Protein AF-A0A8T8T8K7-F1 (afdb_monomer_lite)

Foldseek 3Di:
DVPVVVVVVVCVVVQFFALLPQAQPDCRRVDPPRHRFNDDDDAADDPPTGRPDVVCCCDRHVPGDNDDCPPDDDPPDDPVNVVVVVQQCCQQADADPVHRVDGLHPNDNDP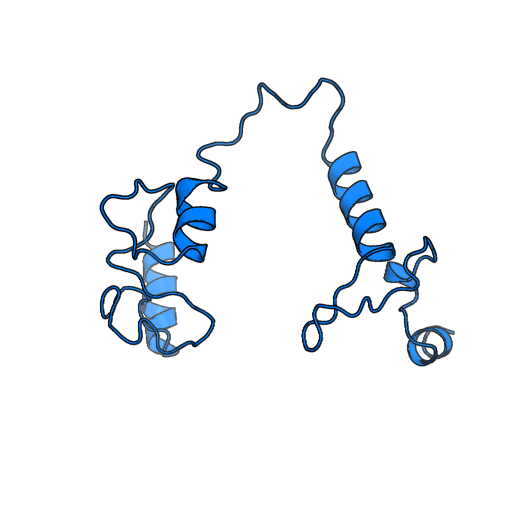CVPQNSDPVSVVVVD

Sequence (126 aa):
MPGRAATHEAGHWLGLYHVFGGGCSGNGDFVSDTPPQIIETTGCRTLEHDCDIPELIYEEKLLCRQGFILSLPPPGLNRILFSFATIMVHDVLQTNHEKPWINNTTSYFDLSTRHGNAISGLTSRR

Secondary structure (DSSP, 8-state):
-HHHHHHHHHHHHTTPPPTTTTGGGS-TTS-TTS---SS---SSPPGGG--S-HHHIIIIIIS---S--TT-SPTT--HHHHHHHHHHHHHH--B-SS-TT-BSS-SS-S-HHHH-SSHHHHHTT-

InterPro domains:
  IPR008754 Peptidase M43, pregnancy-associated plasma-A [PF05572] (6-38)
  IPR010255 Haem peroxidase superfamily [SSF48113] (60-113)
  IPR024079 Metallopeptidase, catalytic domain superfamily [G3DSA:3.40.390.10] (1-116)

Radius of gyration: 20.62 Å; chains: 1; bounding box: 46×35×51 Å

Organism: NCBI:txid13290

pLDDT: mean 79.77, std 9.45, range [49.22, 92.12]

Structure (mmCIF, N/CA/C/O backbone):
data_AF-A0A8T8T8K7-F1
#
_entry.id   AF-A0A8T8T8K7-F1
#
loop_
_atom_site.group_PDB
_atom_site.id
_atom_site.type_symbol
_atom_site.label_atom_id
_atom_site.label_alt_id
_atom_site.label_comp_id
_atom_site.label_asym_id
_atom_site.label_entity_id
_atom_site.label_seq_id
_atom_site.pdbx_PDB_ins_code
_atom_site.Cartn_x
_atom_site.Cartn_y
_atom_site.Cartn_z
_atom_site.occupancy
_atom_site.B_iso_or_equiv
_atom_site.auth_seq_id
_atom_site.auth_comp_id
_atom_site.auth_asym_id
_atom_site.auth_atom_id
_atom_site.pdbx_PDB_model_num
ATOM 1 N N . MET A 1 1 ? -12.088 18.395 14.637 1.00 49.22 1 MET A N 1
ATOM 2 C CA . MET A 1 1 ? -11.392 18.371 13.332 1.00 49.22 1 MET A CA 1
ATOM 3 C C . MET A 1 1 ? -12.432 18.241 12.217 1.00 49.22 1 MET A C 1
ATOM 5 O O . MET A 1 1 ? -13.017 17.174 12.117 1.00 49.22 1 MET A O 1
ATOM 9 N N . PRO A 1 2 ? -12.710 19.294 11.428 1.00 65.69 2 PRO A N 1
ATOM 10 C CA . PRO A 1 2 ? -13.803 19.297 10.441 1.00 65.69 2 PRO A CA 1
ATOM 11 C C . PRO A 1 2 ? -13.474 18.603 9.102 1.00 65.69 2 PRO A C 1
ATOM 13 O O . PRO A 1 2 ? -14.375 18.101 8.442 1.00 65.69 2 PRO A O 1
ATOM 16 N N . GLY A 1 3 ? -12.195 18.523 8.708 1.00 71.94 3 GLY A N 1
ATOM 17 C CA . GLY A 1 3 ? -11.805 18.011 7.383 1.00 71.94 3 GLY A CA 1
ATOM 18 C C . GLY A 1 3 ? -12.024 16.507 7.176 1.00 71.94 3 GLY A C 1
ATOM 19 O O . GLY A 1 3 ? -12.507 16.108 6.125 1.00 71.94 3 GLY A O 1
ATOM 20 N N . ARG A 1 4 ? -11.727 15.677 8.189 1.00 77.00 4 ARG A N 1
ATOM 21 C CA . ARG A 1 4 ? -11.935 14.217 8.113 1.00 77.00 4 ARG A CA 1
ATOM 22 C C . ARG A 1 4 ? -13.413 13.845 7.980 1.00 77.00 4 ARG A C 1
ATOM 24 O O . ARG A 1 4 ? -13.738 12.968 7.193 1.00 77.00 4 ARG A O 1
ATOM 31 N N . ALA A 1 5 ? -14.284 14.533 8.718 1.00 82.12 5 ALA A N 1
ATOM 32 C CA . ALA A 1 5 ? -15.729 14.348 8.618 1.00 82.12 5 ALA A CA 1
ATOM 33 C C . ALA A 1 5 ? -16.244 14.774 7.237 1.00 82.12 5 ALA A C 1
ATOM 35 O O . ALA A 1 5 ? -16.969 14.026 6.601 1.00 82.12 5 ALA A O 1
ATOM 36 N N . ALA A 1 6 ? -15.796 15.917 6.707 1.00 83.62 6 ALA A N 1
ATOM 37 C CA . ALA A 1 6 ? -16.214 16.357 5.376 1.00 83.62 6 ALA A CA 1
ATOM 38 C C . ALA A 1 6 ? -15.859 15.340 4.275 1.00 83.62 6 ALA A C 1
ATOM 40 O O . ALA A 1 6 ? -16.695 15.043 3.426 1.00 83.62 6 ALA A O 1
ATOM 41 N N . THR A 1 7 ? -14.651 14.765 4.303 1.00 87.69 7 THR A N 1
ATOM 42 C CA . THR A 1 7 ? -14.263 13.709 3.352 1.00 87.69 7 THR A CA 1
ATOM 43 C C . THR A 1 7 ? -15.001 12.392 3.590 1.00 87.69 7 THR A C 1
ATOM 45 O O . THR A 1 7 ? -15.280 11.682 2.632 1.00 87.69 7 THR A O 1
ATOM 48 N N . HIS A 1 8 ? -15.323 12.072 4.847 1.00 84.81 8 HIS A N 1
ATOM 49 C CA . HIS A 1 8 ? -16.085 10.881 5.224 1.00 84.81 8 HIS A CA 1
ATOM 50 C C . HIS A 1 8 ? -17.509 10.938 4.663 1.00 84.81 8 HIS A C 1
ATOM 52 O O . HIS A 1 8 ? -17.913 10.056 3.911 1.00 84.81 8 HIS A O 1
ATOM 58 N N . GLU A 1 9 ? -18.227 12.031 4.932 1.00 90.00 9 GLU A N 1
ATOM 59 C CA . GLU A 1 9 ? -19.585 12.221 4.424 1.00 90.00 9 GLU A CA 1
ATOM 60 C C . GLU A 1 9 ? -19.600 12.323 2.894 1.00 90.00 9 GLU A C 1
ATOM 62 O O . GLU A 1 9 ? -20.459 11.735 2.244 1.00 90.00 9 GLU A O 1
ATOM 67 N N . ALA A 1 10 ? -18.628 13.016 2.283 1.00 90.38 10 ALA A N 1
ATOM 68 C CA . ALA A 1 10 ? -18.492 13.060 0.824 1.00 90.38 10 ALA A CA 1
ATOM 69 C C . ALA A 1 10 ? -18.279 11.665 0.208 1.00 90.38 10 ALA A C 1
ATOM 71 O O . ALA A 1 10 ? -18.795 11.397 -0.874 1.00 90.38 10 ALA A O 1
ATOM 72 N N . GLY A 1 11 ? -17.572 10.767 0.901 1.00 87.06 11 GLY A N 1
ATOM 73 C CA . GLY A 1 11 ? -17.455 9.362 0.511 1.00 87.06 11 GLY A CA 1
ATOM 74 C C . GLY A 1 11 ? -18.816 8.670 0.458 1.00 87.06 11 GLY A C 1
ATOM 75 O O . GLY A 1 11 ? -19.135 8.031 -0.543 1.00 87.06 11 GLY A O 1
ATOM 76 N N . HIS A 1 12 ? -19.662 8.879 1.467 1.00 86.75 12 HIS A N 1
ATOM 77 C CA . HIS A 1 12 ? -21.032 8.358 1.468 1.00 86.75 12 HIS A CA 1
ATOM 78 C C . HIS A 1 12 ? -21.890 8.912 0.336 1.00 86.75 12 HIS A C 1
ATOM 80 O O . HIS A 1 12 ? -22.632 8.158 -0.290 1.00 86.75 12 HIS A O 1
ATOM 86 N N . TRP A 1 13 ? -21.749 10.198 0.006 1.00 88.25 13 TRP A N 1
ATOM 87 C CA . TRP A 1 13 ? -22.426 10.785 -1.155 1.00 88.25 13 TRP A CA 1
ATOM 88 C C . TRP A 1 13 ? -22.007 10.141 -2.483 1.00 88.25 13 TRP A C 1
ATOM 90 O O . TRP A 1 13 ? -22.805 10.101 -3.417 1.00 88.25 13 TRP A O 1
ATOM 100 N N . LEU A 1 14 ? -20.784 9.613 -2.566 1.00 89.50 14 LEU A N 1
ATOM 101 C CA . LEU A 1 14 ? -20.272 8.866 -3.718 1.00 89.50 14 LEU A CA 1
ATOM 102 C C . LEU A 1 14 ? -20.541 7.352 -3.629 1.00 89.50 14 LEU A C 1
ATOM 104 O O . LEU A 1 14 ? -20.088 6.605 -4.492 1.00 89.50 14 LEU A O 1
ATOM 108 N N . GLY A 1 15 ? -21.289 6.901 -2.617 1.00 85.25 15 GLY A N 1
ATOM 109 C CA . GLY A 1 15 ? -21.676 5.502 -2.443 1.00 85.25 15 GLY A CA 1
ATOM 110 C C . GLY A 1 15 ? -20.623 4.618 -1.773 1.00 85.25 15 GLY A C 1
ATOM 111 O O . GLY A 1 15 ? -20.734 3.399 -1.865 1.00 85.25 15 GLY A O 1
ATOM 112 N N . LEU A 1 16 ? -19.614 5.187 -1.102 1.00 85.81 16 LEU A N 1
ATOM 113 C CA . LEU A 1 16 ? -18.700 4.395 -0.275 1.00 85.81 16 LEU A CA 1
ATOM 114 C C . LEU A 1 16 ? -19.391 4.027 1.039 1.00 85.81 16 LEU A C 1
ATOM 116 O O . LEU A 1 16 ? -19.858 4.902 1.770 1.00 85.81 16 LEU A O 1
ATOM 120 N N . TYR A 1 17 ? -19.428 2.736 1.352 1.00 86.69 17 TYR A N 1
ATOM 121 C CA . TYR A 1 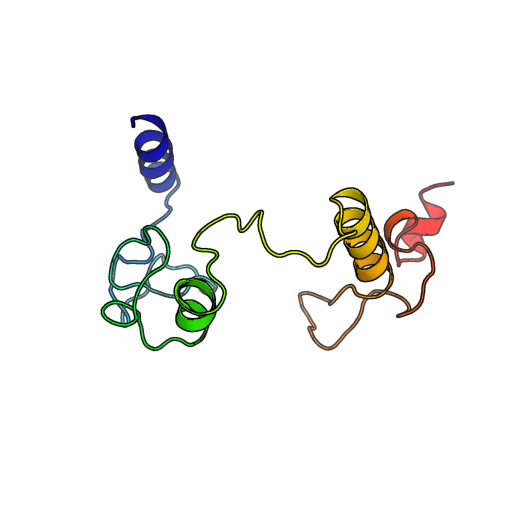17 ? -19.955 2.214 2.609 1.00 86.69 17 TYR A CA 1
ATOM 122 C C . TYR A 1 17 ? -18.839 2.018 3.639 1.00 86.69 17 TYR A C 1
ATOM 124 O O . TYR A 1 17 ? -17.653 2.007 3.316 1.00 86.69 17 TYR A O 1
ATOM 132 N N . HIS A 1 18 ? -19.214 1.899 4.912 1.00 86.12 18 HIS A N 1
ATOM 133 C CA . HIS A 1 18 ? -18.254 1.544 5.955 1.00 86.12 18 HIS A CA 1
ATOM 134 C C . HIS A 1 18 ? -17.918 0.061 5.890 1.00 86.12 18 HIS A C 1
ATOM 136 O O . HIS A 1 18 ? -18.812 -0.779 5.909 1.00 86.12 18 HIS A O 1
ATOM 142 N N . VAL A 1 19 ? -16.628 -0.255 5.969 1.00 84.94 19 VAL A N 1
ATOM 143 C CA . VAL A 1 19 ? -16.122 -1.632 6.099 1.00 84.94 19 VAL A CA 1
ATOM 144 C C . VAL A 1 19 ? -16.606 -2.350 7.360 1.00 84.94 19 VAL A C 1
ATOM 146 O O . VAL A 1 19 ? -16.637 -3.577 7.394 1.00 84.94 19 VAL A O 1
ATOM 149 N N . PHE A 1 20 ? -17.031 -1.602 8.384 1.00 83.62 20 PHE A N 1
ATOM 150 C CA . PHE A 1 20 ? -17.618 -2.148 9.609 1.00 83.62 20 PHE A CA 1
ATOM 151 C C . PHE A 1 20 ? -19.152 -2.274 9.581 1.00 83.62 20 PHE A C 1
ATOM 153 O O . PHE A 1 20 ? -19.758 -2.705 10.562 1.00 83.62 20 PHE A O 1
ATOM 160 N N . GLY A 1 21 ? -19.799 -1.950 8.455 1.00 72.12 21 GLY A N 1
ATOM 161 C CA . GLY A 1 21 ? -21.256 -1.945 8.260 1.00 72.12 21 GLY A CA 1
ATOM 162 C C . GLY A 1 21 ? -21.938 -3.322 8.212 1.00 72.12 21 GLY A C 1
ATOM 163 O O . GLY A 1 21 ? -22.941 -3.486 7.524 1.00 72.12 21 GLY A O 1
ATOM 164 N N . GLY A 1 22 ? -21.411 -4.319 8.923 1.00 73.69 22 GLY A N 1
ATOM 165 C CA . GLY A 1 22 ? -21.920 -5.694 8.920 1.00 73.69 22 GLY A CA 1
ATOM 166 C C . GLY A 1 22 ? -21.150 -6.682 9.804 1.00 73.69 22 GLY A C 1
ATOM 167 O O . GLY A 1 22 ? -21.487 -7.866 9.815 1.00 73.69 22 GLY A O 1
ATOM 168 N N . GLY A 1 23 ? -20.132 -6.225 10.545 1.00 79.75 23 GLY A N 1
ATOM 169 C CA . GLY A 1 23 ? -19.243 -7.094 11.318 1.00 79.75 23 GLY A CA 1
ATOM 170 C C . GLY A 1 23 ? -18.485 -8.105 10.447 1.00 79.75 23 GLY A C 1
ATOM 171 O O . GLY A 1 23 ? -18.484 -8.024 9.222 1.00 79.75 23 GLY A O 1
ATOM 172 N N . CYS A 1 24 ? -17.887 -9.117 11.077 1.00 79.75 24 CYS A N 1
ATOM 173 C CA . CYS A 1 24 ? -17.050 -10.113 10.387 1.00 79.75 24 CYS A CA 1
ATOM 174 C C . CYS A 1 24 ? -17.785 -11.080 9.461 1.00 79.75 24 CYS A C 1
ATOM 176 O O . CYS A 1 24 ? -17.144 -11.813 8.713 1.00 79.75 24 CYS A O 1
ATOM 178 N N . SER A 1 25 ? -19.112 -11.147 9.553 1.00 77.44 25 SER A N 1
ATOM 179 C CA . SER A 1 25 ? -19.934 -12.064 8.754 1.00 77.44 25 SER A CA 1
ATOM 180 C C . SER A 1 25 ? -20.808 -11.345 7.726 1.00 77.44 25 SER A C 1
ATOM 182 O O . SER A 1 25 ? -21.565 -12.004 7.017 1.00 77.44 25 SER A O 1
ATOM 184 N N . GLY A 1 26 ? -20.737 -10.014 7.655 1.00 73.44 26 GLY A N 1
ATOM 185 C CA . GLY A 1 26 ? -21.455 -9.208 6.673 1.00 73.44 26 GLY A CA 1
ATOM 186 C C . GLY A 1 26 ? -20.614 -8.895 5.435 1.00 73.44 26 GLY A C 1
ATOM 187 O O . GLY A 1 26 ? -19.409 -9.125 5.403 1.00 73.44 26 GLY A O 1
ATOM 188 N N . ASN A 1 27 ? -21.251 -8.303 4.424 1.00 74.50 27 ASN A N 1
ATOM 189 C CA . ASN A 1 27 ? -20.603 -7.877 3.178 1.00 74.50 27 ASN A CA 1
ATOM 190 C C . ASN A 1 27 ? -19.694 -6.634 3.319 1.00 74.50 27 ASN A C 1
ATOM 192 O O . ASN A 1 27 ? -19.229 -6.133 2.299 1.00 74.50 27 ASN A O 1
ATOM 196 N N . GLY A 1 28 ? -19.454 -6.130 4.537 1.00 81.38 28 GLY A N 1
ATOM 197 C CA . GLY A 1 28 ? -18.631 -4.940 4.780 1.00 81.38 28 GLY A CA 1
ATOM 198 C C . GLY A 1 28 ? -19.116 -3.731 3.975 1.00 81.38 28 GLY A C 1
ATOM 199 O O . GLY A 1 28 ? -20.248 -3.281 4.146 1.00 81.38 28 GLY A O 1
ATOM 200 N N . ASP A 1 29 ? -18.264 -3.240 3.075 1.00 85.31 29 ASP A N 1
ATOM 201 C CA . ASP A 1 29 ? -18.532 -2.127 2.158 1.00 85.31 29 ASP A CA 1
ATOM 202 C C . ASP A 1 29 ? -18.946 -2.561 0.735 1.00 85.31 29 ASP A C 1
ATOM 204 O O . ASP A 1 29 ? -19.043 -1.724 -0.163 1.00 85.31 29 ASP A O 1
ATOM 208 N N . PHE A 1 30 ? -19.230 -3.853 0.532 1.00 84.38 30 PHE A N 1
ATOM 209 C CA . PHE A 1 30 ? -19.564 -4.481 -0.753 1.00 84.38 30 PHE A CA 1
ATOM 210 C C . PHE A 1 30 ? -18.427 -4.490 -1.792 1.00 84.38 30 PHE A C 1
ATOM 212 O O . PHE A 1 30 ? -18.686 -4.731 -2.974 1.00 84.38 30 PHE A O 1
ATOM 219 N N . VAL A 1 31 ? -17.172 -4.301 -1.371 1.00 84.81 31 VAL A N 1
ATOM 220 C CA . VAL A 1 31 ? -15.982 -4.429 -2.224 1.00 84.81 31 VAL A CA 1
ATOM 221 C C . VAL A 1 31 ? -15.258 -5.738 -1.903 1.00 84.81 31 VAL A C 1
ATOM 223 O O . VAL A 1 31 ? -14.901 -5.997 -0.760 1.00 84.81 31 VAL A O 1
ATOM 226 N N . SER A 1 32 ? -15.014 -6.580 -2.914 1.00 81.94 32 SER A N 1
ATOM 227 C CA . SER A 1 32 ? -14.422 -7.918 -2.715 1.00 81.94 32 SER A CA 1
ATOM 228 C C . SER A 1 32 ? -13.025 -7.898 -2.103 1.00 81.94 32 SER A C 1
ATOM 230 O O . SER A 1 32 ? -12.675 -8.8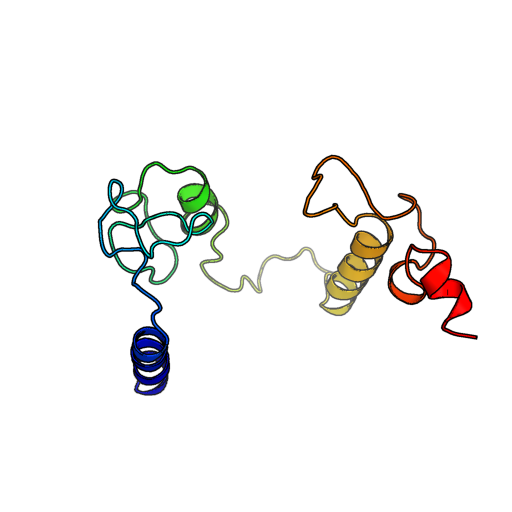05 -1.354 1.00 81.94 32 SER A O 1
ATOM 232 N N . ASP A 1 33 ? -12.243 -6.875 -2.439 1.00 81.31 33 ASP A N 1
ATOM 233 C CA . ASP A 1 33 ? -10.838 -6.748 -2.043 1.00 81.31 33 ASP A CA 1
ATOM 234 C C . ASP A 1 33 ? -10.693 -6.004 -0.710 1.00 81.31 33 ASP A C 1
ATOM 236 O O . ASP A 1 33 ? -9.582 -5.699 -0.287 1.00 81.31 33 ASP A O 1
ATOM 240 N N . THR A 1 34 ? -11.814 -5.664 -0.065 1.00 82.56 34 THR A N 1
ATOM 241 C CA . THR A 1 34 ? -11.811 -4.952 1.207 1.00 82.56 34 THR A CA 1
ATOM 242 C C . THR A 1 34 ? -12.299 -5.885 2.318 1.00 82.56 34 THR A C 1
ATOM 244 O O . THR A 1 34 ? -13.473 -6.261 2.345 1.00 82.56 34 THR A O 1
ATOM 247 N N . PRO A 1 35 ? -11.417 -6.296 3.245 1.00 82.25 35 PRO A N 1
ATOM 248 C CA . PRO A 1 35 ? -11.801 -7.185 4.333 1.00 82.25 35 PRO A CA 1
ATOM 249 C C . PRO A 1 35 ? -12.816 -6.518 5.289 1.00 82.25 35 PRO A C 1
ATOM 251 O O . PRO A 1 35 ? -12.638 -5.350 5.651 1.00 82.25 35 PRO A O 1
ATOM 254 N N . PRO A 1 36 ? -13.865 -7.235 5.746 1.00 83.38 36 PRO A N 1
ATOM 255 C CA . PRO A 1 36 ? -14.862 -6.681 6.660 1.00 83.38 36 PRO A CA 1
ATOM 256 C C . PRO A 1 36 ? -14.278 -6.442 8.057 1.00 83.38 36 PRO A C 1
ATOM 258 O O . PRO A 1 36 ? -13.424 -7.195 8.526 1.00 83.38 36 PRO A O 1
ATOM 261 N N . GLN A 1 37 ? -14.775 -5.418 8.752 1.00 81.94 37 GLN A N 1
ATOM 262 C CA . GLN A 1 37 ? -14.320 -5.037 10.094 1.00 81.94 37 GLN A CA 1
ATOM 263 C C . GLN A 1 37 ? -15.462 -5.055 11.122 1.00 81.94 37 GLN A C 1
ATOM 265 O O . GLN A 1 37 ? -16.639 -5.031 10.770 1.00 81.94 37 GLN A O 1
ATOM 270 N N . ILE A 1 38 ? -15.134 -5.100 12.418 1.00 82.06 38 ILE A N 1
ATOM 271 C CA . ILE A 1 38 ? -16.141 -5.024 13.499 1.00 82.06 38 ILE A CA 1
ATOM 272 C C . ILE A 1 38 ? -16.425 -3.573 13.884 1.00 82.06 38 ILE A C 1
ATOM 274 O O . ILE A 1 38 ? -17.573 -3.193 14.095 1.00 82.06 38 ILE A O 1
ATOM 278 N N . ILE A 1 39 ? -15.369 -2.771 13.992 1.00 80.00 39 ILE A N 1
ATOM 279 C CA . ILE A 1 39 ? -15.425 -1.367 14.406 1.00 80.00 39 ILE A CA 1
ATOM 280 C C . ILE A 1 39 ? -14.547 -0.526 13.464 1.00 80.00 39 ILE A C 1
ATOM 282 O O . ILE A 1 39 ? -13.877 -1.055 12.580 1.00 80.00 39 ILE A O 1
ATOM 286 N N . GLU A 1 40 ? -14.501 0.786 13.662 1.00 79.94 40 GLU A N 1
ATOM 287 C CA . GLU A 1 40 ? -13.686 1.738 12.887 1.00 79.94 40 GLU A CA 1
ATOM 288 C C . GLU A 1 40 ? -12.181 1.725 13.239 1.00 79.94 40 GLU A C 1
ATOM 290 O O . GLU A 1 40 ? -11.818 1.709 14.423 1.00 79.94 40 GLU A O 1
ATOM 295 N N . THR A 1 41 ? -11.277 1.707 12.244 1.00 76.56 41 THR A N 1
ATOM 296 C CA . THR A 1 41 ? -9.815 1.696 12.488 1.00 76.56 41 THR A CA 1
ATOM 297 C C . THR A 1 41 ? -9.306 3.039 12.981 1.00 76.56 41 THR A C 1
ATOM 299 O O . THR A 1 41 ? -9.342 4.047 12.273 1.00 76.56 41 THR A O 1
ATOM 302 N N . THR A 1 42 ? -8.742 3.038 14.191 1.00 76.94 42 THR A N 1
ATOM 303 C CA . THR A 1 42 ? -8.036 4.191 14.754 1.00 76.94 42 THR A CA 1
ATOM 304 C C . THR A 1 42 ? -6.698 3.752 15.344 1.00 76.94 42 THR A C 1
ATOM 306 O O . THR A 1 42 ? -6.654 3.062 16.357 1.00 76.94 42 THR A O 1
ATOM 309 N N . GLY A 1 43 ? -5.593 4.198 14.741 1.00 76.94 43 GLY A N 1
ATOM 310 C CA . GLY A 1 43 ? -4.248 3.844 15.204 1.00 76.94 43 GLY A CA 1
ATOM 311 C C . GLY A 1 43 ? -3.887 2.376 14.944 1.00 76.94 43 GLY A C 1
ATOM 312 O O . GLY A 1 43 ? -4.371 1.782 13.988 1.00 76.94 43 GLY A O 1
ATOM 313 N N . CYS A 1 44 ? -2.998 1.824 15.774 1.00 81.12 44 CYS A N 1
ATOM 314 C CA . CYS A 1 44 ? -2.646 0.401 15.774 1.00 81.12 44 CYS A CA 1
ATOM 315 C C . CYS A 1 44 ? -3.544 -0.327 16.776 1.00 81.12 44 CYS A C 1
ATOM 317 O O . CYS A 1 44 ? -3.621 0.101 17.932 1.00 81.12 44 CYS A O 1
ATOM 319 N N . ARG A 1 45 ? -4.222 -1.392 16.343 1.00 71.06 45 ARG A N 1
ATOM 320 C CA . ARG A 1 45 ? -5.216 -2.097 17.157 1.00 71.06 45 ARG A CA 1
ATOM 321 C C . ARG A 1 45 ? -4.650 -3.334 17.855 1.00 71.06 45 ARG A C 1
ATOM 323 O O . ARG A 1 45 ? -3.640 -3.911 17.455 1.00 71.06 45 ARG A O 1
ATOM 330 N N . THR A 1 46 ? -5.326 -3.741 18.927 1.00 67.00 46 THR A N 1
ATOM 331 C CA . THR A 1 46 ? -5.134 -5.030 19.604 1.00 67.00 46 THR A CA 1
ATOM 332 C C . THR A 1 46 ? -6.235 -6.011 19.193 1.00 67.00 46 THR A C 1
ATOM 334 O O . THR A 1 46 ? -7.350 -5.583 18.922 1.00 67.00 46 THR A O 1
ATOM 337 N N . LEU A 1 47 ? -5.934 -7.320 19.222 1.00 61.91 47 LEU A N 1
ATOM 338 C CA . LEU A 1 47 ? -6.755 -8.443 18.706 1.00 61.91 47 LEU A CA 1
ATOM 339 C C . LEU A 1 47 ? -8.218 -8.527 19.181 1.00 61.91 47 LEU A C 1
ATOM 341 O O . LEU A 1 47 ? -8.961 -9.385 18.723 1.00 61.91 47 LEU A O 1
ATOM 345 N N . GLU A 1 48 ? -8.627 -7.715 20.144 1.00 63.88 48 GLU A N 1
ATOM 346 C CA . GLU A 1 48 ? -9.909 -7.857 20.833 1.00 63.88 48 GLU A CA 1
ATOM 347 C C . GLU A 1 48 ? -11.117 -7.496 19.945 1.00 63.88 48 GLU A C 1
ATOM 349 O O . GLU A 1 48 ? -12.251 -7.838 20.279 1.00 63.88 48 GLU A O 1
ATOM 354 N N . HIS A 1 49 ? -10.886 -6.843 18.797 1.00 62.94 49 HIS A N 1
ATOM 355 C CA . HIS A 1 49 ? -11.937 -6.346 17.900 1.00 62.94 49 HIS A CA 1
ATOM 356 C C . HIS A 1 49 ? -11.691 -6.616 16.407 1.00 62.94 49 HIS A C 1
ATOM 358 O O . HIS A 1 49 ? -12.354 -6.004 15.565 1.00 62.94 49 HIS A O 1
ATOM 364 N N . ASP A 1 50 ? -10.776 -7.528 16.079 1.00 69.56 50 ASP A N 1
ATOM 365 C CA . ASP A 1 50 ? -10.499 -7.887 14.690 1.00 69.56 50 ASP A CA 1
ATOM 366 C C . ASP A 1 50 ? -11.318 -9.106 14.279 1.00 69.56 50 ASP A C 1
ATOM 368 O O . ASP A 1 50 ? -11.573 -10.025 15.059 1.00 69.56 50 ASP A O 1
ATOM 372 N N . CYS A 1 51 ? -11.725 -9.116 13.017 1.00 75.31 51 CYS A N 1
ATOM 373 C CA . CYS A 1 51 ? -12.156 -10.349 12.389 1.00 75.31 51 CYS A CA 1
ATOM 374 C C . CYS A 1 51 ? -10.938 -11.265 12.269 1.00 75.31 51 CYS A C 1
ATOM 376 O O . CYS A 1 51 ? -9.860 -10.779 11.931 1.00 75.31 51 CYS A O 1
ATOM 378 N N . ASP A 1 52 ? -11.094 -12.571 12.518 1.00 75.94 52 ASP A N 1
ATOM 379 C CA . ASP A 1 52 ? -10.032 -13.586 12.367 1.00 75.94 52 ASP A CA 1
ATOM 380 C C . ASP A 1 52 ? -9.670 -13.822 10.880 1.00 75.94 52 ASP A C 1
ATOM 382 O O . ASP A 1 52 ? -9.608 -14.945 10.379 1.00 75.94 52 ASP A O 1
ATOM 386 N N . ILE A 1 53 ? -9.457 -12.736 10.140 1.00 78.44 53 ILE A N 1
ATOM 387 C CA . ILE A 1 53 ? -8.982 -12.700 8.769 1.00 78.44 53 ILE A CA 1
ATOM 388 C C . ILE A 1 53 ? -7.503 -12.304 8.787 1.00 78.44 53 ILE A C 1
ATOM 390 O O . ILE A 1 53 ? -7.136 -11.274 9.360 1.00 78.44 53 ILE A O 1
ATOM 394 N N . PRO A 1 54 ? -6.624 -13.122 8.181 1.00 81.62 54 PRO A N 1
ATOM 395 C CA . PRO A 1 54 ? -5.180 -12.974 8.329 1.00 81.62 54 PRO A CA 1
ATOM 396 C C . PRO A 1 54 ? -4.678 -11.609 7.853 1.00 81.62 54 PRO A C 1
ATOM 398 O O . PRO A 1 54 ? -3.777 -11.051 8.469 1.00 81.62 54 PRO A O 1
ATOM 401 N N . GLU A 1 55 ? -5.287 -11.049 6.807 1.00 80.38 55 GLU A N 1
ATOM 402 C CA . GLU A 1 55 ? -4.923 -9.747 6.244 1.00 80.38 55 GLU A CA 1
ATOM 403 C C . GLU A 1 55 ? -5.011 -8.606 7.269 1.00 80.38 55 GLU A C 1
ATOM 405 O O . GLU A 1 55 ? -4.037 -7.876 7.451 1.00 80.38 55 GLU A O 1
ATOM 410 N N . LEU A 1 56 ? -6.110 -8.508 8.027 1.00 78.75 56 LEU A N 1
ATOM 411 C CA . LEU A 1 56 ? -6.253 -7.477 9.062 1.00 78.75 56 LEU A CA 1
ATOM 412 C C . LEU A 1 56 ? -5.254 -7.663 10.207 1.00 78.75 56 LEU A C 1
ATOM 414 O O . LEU A 1 56 ? -4.717 -6.685 10.719 1.00 78.75 56 LEU A O 1
ATOM 418 N N . ILE A 1 57 ? -4.939 -8.907 10.574 1.00 80.75 57 ILE A N 1
ATOM 419 C CA . ILE A 1 57 ? -3.952 -9.189 11.625 1.00 80.75 57 ILE A CA 1
ATOM 420 C C . ILE A 1 57 ? -2.559 -8.699 11.200 1.00 80.75 57 IL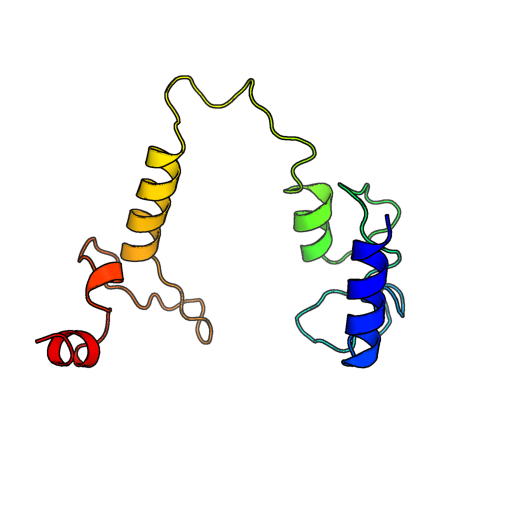E A C 1
ATOM 422 O O . ILE A 1 57 ? -1.820 -8.130 12.011 1.00 80.75 57 ILE A O 1
ATOM 426 N N . TYR A 1 58 ? -2.173 -8.907 9.939 1.00 81.06 58 TYR A N 1
ATOM 427 C CA . TYR A 1 58 ? -0.889 -8.416 9.440 1.00 81.06 58 TYR A CA 1
ATOM 428 C C . TYR A 1 58 ? -0.848 -6.886 9.401 1.00 81.06 58 TYR A C 1
ATOM 430 O O . TYR A 1 58 ? 0.098 -6.299 9.932 1.00 81.06 58 TYR A O 1
ATOM 438 N N . GLU A 1 59 ? -1.875 -6.252 8.840 1.00 77.88 59 GLU A N 1
ATOM 439 C CA . GLU A 1 59 ? -1.918 -4.804 8.615 1.00 77.88 59 GLU A CA 1
ATOM 440 C C . GLU A 1 59 ? -2.122 -3.995 9.905 1.00 77.88 59 GLU A C 1
ATOM 442 O O . GLU A 1 59 ? -1.409 -3.019 10.149 1.00 77.88 59 GLU A O 1
ATOM 447 N N . GLU A 1 60 ? -3.048 -4.398 10.778 1.00 78.06 60 GLU A N 1
ATOM 448 C CA . GLU A 1 60 ? -3.433 -3.598 11.946 1.00 78.06 60 GLU A CA 1
ATOM 449 C C . GLU A 1 60 ? -2.584 -3.877 13.191 1.00 78.06 60 GLU A C 1
ATOM 451 O O . GLU A 1 60 ? -2.442 -2.992 14.045 1.00 78.06 60 GLU A O 1
ATOM 456 N N . LYS A 1 61 ? -1.964 -5.064 13.276 1.00 75.75 61 LYS A N 1
ATOM 457 C CA . LYS A 1 61 ? -1.222 -5.504 14.466 1.00 75.75 61 LYS A CA 1
ATOM 458 C C . LYS A 1 61 ? 0.269 -5.726 14.229 1.00 75.75 61 LYS A C 1
ATOM 460 O O . LYS A 1 61 ? 1.077 -5.246 15.022 1.00 75.75 61 LYS A O 1
ATOM 465 N N . LEU A 1 62 ? 0.649 -6.497 13.207 1.00 79.69 62 LEU A N 1
ATOM 466 C CA . LEU A 1 62 ? 2.044 -6.940 13.051 1.00 79.69 62 LEU A CA 1
ATOM 467 C C . LEU A 1 62 ? 2.924 -5.911 12.340 1.00 79.69 62 LEU A C 1
ATOM 469 O O . LEU A 1 62 ? 4.059 -5.686 12.756 1.00 79.69 62 LEU A O 1
ATOM 473 N N . LEU A 1 63 ? 2.412 -5.299 11.274 1.00 84.38 63 LEU A N 1
ATOM 474 C CA . LEU A 1 63 ? 3.161 -4.367 10.428 1.00 84.38 63 LEU A CA 1
ATOM 475 C C . LEU A 1 63 ? 2.841 -2.899 10.727 1.00 84.38 63 LEU A C 1
ATOM 477 O O . LEU A 1 63 ? 3.544 -2.003 10.251 1.00 84.38 63 LEU A O 1
ATOM 481 N N . CYS A 1 64 ? 1.813 -2.635 11.535 1.00 81.25 64 CYS A N 1
ATOM 482 C CA . CYS A 1 64 ? 1.396 -1.278 11.844 1.00 81.25 64 CYS A CA 1
ATOM 483 C C . CYS A 1 64 ? 2.501 -0.495 12.569 1.00 81.25 64 CYS A C 1
ATOM 485 O O . CYS A 1 64 ? 2.992 -0.864 13.639 1.00 81.25 64 CYS A O 1
ATOM 487 N N . ARG A 1 65 ? 2.879 0.654 12.001 1.00 79.38 65 ARG A N 1
ATOM 488 C CA . ARG A 1 65 ? 3.885 1.539 12.589 1.00 79.38 65 ARG A CA 1
ATOM 489 C C . ARG A 1 65 ? 3.253 2.432 13.662 1.00 79.38 65 ARG A C 1
ATOM 491 O O . ARG A 1 65 ? 2.688 3.473 13.338 1.00 79.38 65 ARG A O 1
ATOM 498 N N . GLN A 1 66 ? 3.448 2.104 14.941 1.00 76.19 66 GLN A N 1
ATOM 499 C CA . GLN A 1 66 ? 2.925 2.896 16.075 1.00 76.19 66 GLN A CA 1
ATOM 500 C C . GLN A 1 66 ? 3.584 4.282 16.243 1.00 76.19 66 GLN A C 1
ATOM 502 O O . GLN A 1 66 ? 3.063 5.142 16.949 1.00 76.19 66 GLN A O 1
ATOM 507 N N . GLY A 1 67 ? 4.717 4.533 15.581 1.00 75.06 67 GLY A N 1
ATOM 508 C CA . GLY A 1 67 ? 5.410 5.819 15.609 1.00 75.06 67 GLY A CA 1
ATOM 509 C C . GLY A 1 67 ? 6.606 5.855 14.662 1.00 75.06 67 GLY A C 1
ATOM 510 O O . GLY A 1 67 ? 7.093 4.822 14.206 1.00 75.06 67 GLY A O 1
ATOM 511 N N . PHE A 1 68 ? 7.088 7.048 14.314 1.00 73.25 68 PHE A N 1
ATOM 512 C CA . PHE A 1 68 ? 8.341 7.150 13.567 1.00 73.25 68 PHE A CA 1
ATOM 513 C C . PHE A 1 68 ? 9.515 6.979 14.537 1.00 73.25 68 PHE A C 1
ATOM 515 O O . PHE A 1 68 ? 9.815 7.873 15.325 1.00 73.25 68 PHE A O 1
ATOM 522 N N . ILE A 1 69 ? 10.159 5.815 14.500 1.00 68.44 69 ILE A N 1
ATOM 523 C CA . ILE A 1 69 ? 11.324 5.520 15.335 1.00 68.44 69 ILE A CA 1
ATOM 524 C C . ILE A 1 69 ? 12.544 6.207 14.705 1.00 68.44 69 ILE A C 1
ATOM 526 O O . ILE A 1 69 ? 13.212 5.652 13.837 1.00 68.44 69 ILE A O 1
ATOM 530 N N . LEU A 1 70 ? 12.830 7.442 15.129 1.00 62.78 70 LEU A N 1
ATOM 531 C CA . LEU A 1 70 ? 14.050 8.177 14.745 1.00 62.78 70 LEU A CA 1
ATOM 532 C C . LEU A 1 70 ? 15.328 7.546 15.311 1.00 62.78 70 LEU A C 1
ATOM 534 O O . LEU A 1 70 ? 16.416 7.821 14.816 1.00 62.78 70 LEU A O 1
ATOM 538 N N . SER A 1 71 ? 15.205 6.728 16.355 1.00 60.91 71 SER A N 1
ATOM 539 C CA . SER A 1 71 ? 16.323 6.256 17.169 1.00 60.91 71 SER A CA 1
ATOM 540 C C . SER A 1 71 ? 16.955 4.936 16.722 1.00 60.91 71 SER A C 1
ATOM 542 O O . SER A 1 71 ? 17.834 4.454 17.429 1.00 60.91 71 SER A O 1
ATOM 544 N N . LEU A 1 72 ? 16.548 4.324 15.601 1.00 64.38 72 LEU A N 1
ATOM 545 C CA . LEU A 1 72 ? 16.991 2.951 15.315 1.00 64.38 72 LEU A CA 1
ATOM 546 C C . LEU A 1 72 ? 17.183 2.480 13.856 1.00 64.38 72 LEU A C 1
ATOM 548 O O . LEU A 1 72 ? 17.329 1.270 13.676 1.00 64.38 72 LEU A O 1
ATOM 552 N N . PRO A 1 73 ? 17.256 3.309 12.792 1.00 64.38 73 PRO A N 1
ATOM 553 C CA . PRO A 1 73 ? 17.967 2.838 11.608 1.00 64.38 73 PRO A CA 1
ATOM 554 C C . PRO A 1 73 ? 19.454 2.657 11.976 1.00 64.38 73 PRO A C 1
ATOM 556 O O . PRO A 1 73 ? 19.999 3.508 12.686 1.00 64.38 73 PRO A O 1
ATOM 559 N N . PRO A 1 74 ? 20.141 1.604 11.498 1.00 70.12 74 PRO A N 1
ATOM 560 C CA . PRO A 1 74 ? 21.596 1.524 11.585 1.00 70.12 74 PRO A CA 1
ATOM 561 C C . PRO A 1 74 ? 22.221 2.844 11.102 1.00 70.12 74 PRO A C 1
ATOM 563 O O . PRO A 1 74 ? 21.720 3.426 10.129 1.00 70.12 74 PRO A O 1
ATOM 566 N N . PRO A 1 75 ? 23.283 3.351 11.752 1.00 69.06 75 PRO A N 1
ATOM 567 C CA . PRO A 1 75 ? 23.896 4.609 11.343 1.00 69.06 75 PRO A CA 1
ATOM 568 C C . PRO A 1 75 ? 24.302 4.538 9.860 1.00 69.06 75 PRO A C 1
ATOM 570 O O . PRO A 1 75 ? 25.058 3.654 9.467 1.00 69.06 75 PRO A O 1
ATOM 573 N N . GLY A 1 76 ? 23.772 5.454 9.036 1.00 71.94 76 GLY A N 1
ATOM 574 C CA . GLY A 1 76 ? 24.096 5.568 7.604 1.00 71.94 76 GLY A CA 1
ATOM 575 C C . GLY A 1 76 ? 22.921 5.452 6.621 1.00 71.94 76 GLY A C 1
ATOM 576 O O . GLY A 1 76 ? 23.105 5.725 5.436 1.00 71.94 76 GLY A O 1
ATOM 577 N N . LEU A 1 77 ? 21.710 5.103 7.072 1.00 81.31 77 LEU A N 1
ATOM 578 C CA . LEU A 1 77 ? 20.532 5.051 6.198 1.00 81.31 77 LEU A CA 1
ATOM 579 C C . LEU A 1 77 ? 19.923 6.453 5.993 1.00 81.31 77 LEU A C 1
ATOM 581 O O . LEU A 1 77 ? 19.578 7.134 6.958 1.00 81.31 77 LEU A O 1
ATOM 585 N N . ASN A 1 78 ? 19.755 6.887 4.739 1.00 85.00 78 ASN A N 1
ATOM 586 C CA . ASN A 1 78 ? 19.111 8.160 4.397 1.00 85.00 78 ASN A CA 1
ATOM 587 C C . ASN A 1 78 ? 17.916 7.955 3.441 1.00 85.00 78 ASN A C 1
ATOM 589 O O . ASN A 1 78 ? 17.746 6.895 2.836 1.00 85.00 78 ASN A O 1
ATOM 593 N N . ARG A 1 79 ? 17.073 8.987 3.289 1.00 85.94 79 ARG A N 1
ATOM 594 C CA . ARG A 1 79 ? 15.907 8.939 2.382 1.00 85.94 79 ARG A CA 1
ATOM 595 C C . ARG A 1 79 ? 16.294 8.718 0.919 1.00 85.94 79 ARG A C 1
ATOM 597 O O . ARG A 1 79 ? 15.518 8.111 0.191 1.00 85.94 79 ARG A O 1
ATOM 604 N N . ILE A 1 80 ? 17.479 9.177 0.512 1.00 90.62 80 ILE A N 1
ATOM 605 C CA . ILE A 1 80 ? 17.987 9.011 -0.855 1.00 90.62 80 ILE A CA 1
ATOM 606 C C . ILE A 1 80 ? 18.269 7.529 -1.132 1.00 90.62 80 ILE A C 1
ATOM 608 O O . ILE A 1 80 ? 17.861 7.010 -2.165 1.00 90.62 80 ILE A O 1
ATOM 612 N N . LEU A 1 81 ? 18.882 6.825 -0.184 1.00 90.75 81 LEU A N 1
ATOM 613 C CA . LEU A 1 81 ? 19.191 5.405 -0.264 1.00 90.75 81 LEU A CA 1
ATOM 614 C C . LEU A 1 81 ? 17.912 4.569 -0.327 1.00 90.75 81 LEU A C 1
ATOM 616 O O . LEU A 1 81 ? 17.827 3.670 -1.155 1.00 90.75 81 LEU A O 1
ATOM 620 N N . PHE A 1 82 ? 16.894 4.910 0.469 1.00 89.50 82 PHE A N 1
ATOM 621 C CA . PHE A 1 82 ? 15.588 4.254 0.369 1.00 89.50 82 PHE A CA 1
ATOM 622 C C . PHE A 1 82 ? 14.937 4.494 -1.001 1.00 89.50 82 PHE A C 1
ATOM 624 O O . PHE A 1 82 ? 14.533 3.538 -1.652 1.00 89.50 82 PHE A O 1
ATOM 631 N N . SER A 1 83 ? 14.916 5.739 -1.495 1.00 91.12 83 SER A N 1
ATOM 632 C CA . SER A 1 83 ? 14.364 6.030 -2.828 1.00 91.12 83 SER A CA 1
ATOM 633 C C . SER A 1 83 ? 15.131 5.349 -3.963 1.00 91.12 83 SER A C 1
ATOM 635 O O . SER A 1 83 ? 14.528 4.897 -4.933 1.00 91.12 83 SER A O 1
ATOM 637 N N . PHE A 1 84 ? 16.454 5.239 -3.842 1.00 91.75 84 PHE A N 1
ATOM 638 C CA . PHE A 1 84 ? 17.288 4.562 -4.825 1.00 91.75 84 PHE A CA 1
ATOM 639 C C . PHE A 1 84 ? 17.020 3.056 -4.824 1.00 91.75 84 PHE A C 1
ATOM 641 O O . PHE A 1 84 ? 16.839 2.470 -5.889 1.00 91.75 84 PHE A O 1
ATOM 648 N N . ALA A 1 85 ? 16.918 2.446 -3.639 1.00 91.88 85 ALA A N 1
ATOM 649 C CA . ALA A 1 85 ? 16.544 1.045 -3.500 1.00 91.88 85 ALA A CA 1
ATOM 650 C C . ALA A 1 85 ? 15.172 0.764 -4.130 1.00 91.88 85 ALA A C 1
ATOM 652 O O . ALA A 1 85 ? 15.040 -0.217 -4.853 1.00 91.88 85 ALA A O 1
ATOM 653 N N . THR A 1 86 ? 14.181 1.646 -3.948 1.00 90.94 86 THR A N 1
ATOM 654 C CA . THR A 1 86 ? 12.869 1.505 -4.601 1.00 90.94 86 THR A CA 1
ATOM 655 C C . THR A 1 86 ? 12.987 1.478 -6.125 1.00 90.94 86 THR A C 1
ATOM 657 O O . THR A 1 86 ? 12.383 0.620 -6.758 1.00 90.94 86 THR A O 1
ATOM 660 N N . ILE A 1 87 ? 13.796 2.358 -6.725 1.00 90.00 87 ILE A N 1
ATOM 661 C CA . ILE A 1 87 ? 13.990 2.376 -8.185 1.00 90.00 87 ILE A CA 1
ATOM 662 C C . ILE A 1 87 ? 14.653 1.079 -8.664 1.00 90.00 87 ILE A C 1
ATOM 664 O O . ILE A 1 87 ? 14.184 0.480 -9.623 1.00 90.00 87 ILE A O 1
ATOM 668 N N . MET A 1 88 ? 15.715 0.625 -7.992 1.00 91.38 88 MET A N 1
ATOM 669 C CA . MET A 1 88 ? 16.422 -0.608 -8.368 1.00 91.38 88 MET A CA 1
ATOM 670 C C . MET A 1 88 ? 15.519 -1.841 -8.259 1.00 91.38 88 MET A C 1
ATOM 672 O O . MET A 1 88 ? 15.514 -2.689 -9.145 1.00 91.38 88 MET A O 1
ATOM 676 N N . VAL A 1 89 ? 14.738 -1.934 -7.181 1.00 92.12 89 VAL A N 1
ATOM 677 C CA . VAL A 1 89 ? 13.809 -3.047 -6.962 1.00 92.12 89 VAL A CA 1
ATOM 678 C C . VAL A 1 89 ? 12.725 -3.062 -8.031 1.00 92.12 89 VAL A C 1
ATOM 680 O O . VAL A 1 89 ? 12.458 -4.124 -8.573 1.00 92.12 89 VAL A O 1
ATOM 683 N N . HIS A 1 90 ? 12.147 -1.913 -8.379 1.00 89.12 90 HIS A N 1
ATOM 684 C CA . HIS A 1 90 ? 11.107 -1.839 -9.409 1.00 89.12 90 HIS A CA 1
ATOM 685 C C . HIS A 1 90 ? 11.639 -2.028 -10.842 1.00 89.12 90 HIS A C 1
ATOM 687 O O . HIS A 1 90 ? 10.856 -2.356 -11.728 1.00 89.12 90 HIS A O 1
ATOM 693 N N . ASP A 1 91 ? 12.949 -1.879 -11.072 1.00 89.25 91 ASP A N 1
ATOM 694 C CA . ASP A 1 91 ? 13.596 -2.243 -12.343 1.00 89.25 91 ASP A CA 1
ATOM 695 C C . ASP A 1 91 ? 13.711 -3.766 -12.507 1.00 89.25 91 ASP A C 1
ATOM 697 O O . ASP A 1 91 ? 13.545 -4.315 -13.592 1.00 89.25 91 ASP A O 1
ATOM 701 N N . VAL A 1 92 ? 13.957 -4.470 -11.400 1.00 89.75 92 VAL A N 1
ATOM 702 C CA . VAL A 1 92 ? 14.165 -5.923 -11.397 1.00 89.75 92 VAL A CA 1
ATOM 703 C C . VAL A 1 92 ? 12.868 -6.690 -11.142 1.00 89.75 92 VAL A C 1
ATOM 705 O O . VAL A 1 92 ? 12.704 -7.791 -11.664 1.00 89.75 92 VAL A O 1
ATOM 708 N N . LEU A 1 93 ? 11.933 -6.135 -10.372 1.00 91.00 93 LEU A N 1
ATOM 709 C CA . LEU A 1 93 ? 10.717 -6.801 -9.908 1.00 91.00 93 LEU A CA 1
ATOM 710 C C . LEU A 1 93 ? 9.481 -5.968 -10.254 1.00 91.00 93 LEU A C 1
ATOM 712 O O . LEU A 1 93 ? 9.196 -4.953 -9.620 1.00 91.00 93 LEU A O 1
ATOM 716 N N . GLN A 1 94 ? 8.702 -6.453 -11.219 1.00 89.25 94 GLN A N 1
ATOM 717 C CA . GLN A 1 94 ? 7.376 -5.928 -11.524 1.00 89.25 94 GLN A CA 1
ATOM 718 C C . GLN A 1 94 ? 6.401 -7.090 -11.714 1.00 89.25 94 GLN A C 1
ATOM 720 O O . GLN A 1 94 ? 6.252 -7.636 -12.809 1.00 89.25 94 GLN A O 1
ATOM 725 N N . THR A 1 95 ? 5.733 -7.481 -10.632 1.00 91.12 95 THR A N 1
ATOM 726 C CA . THR A 1 95 ? 4.749 -8.567 -10.653 1.00 91.12 95 THR A CA 1
ATOM 727 C C . THR A 1 95 ? 3.536 -8.192 -11.499 1.00 91.12 95 THR A C 1
ATOM 729 O O . THR A 1 95 ? 3.056 -7.057 -11.489 1.00 91.12 95 THR A O 1
ATOM 732 N N . ASN A 1 96 ? 3.030 -9.151 -12.271 1.00 89.38 96 ASN A N 1
ATOM 733 C CA . ASN A 1 96 ? 1.819 -8.954 -13.051 1.00 89.38 96 ASN A CA 1
ATOM 734 C C . ASN A 1 96 ? 0.580 -9.060 -12.144 1.00 89.38 96 ASN A C 1
ATOM 736 O O . ASN A 1 96 ? 0.414 -10.052 -11.437 1.00 89.38 96 ASN A O 1
ATOM 740 N N . HIS A 1 97 ? -0.297 -8.053 -12.183 1.00 88.00 97 HIS A N 1
ATOM 741 C CA . HIS A 1 97 ? -1.479 -7.990 -11.314 1.00 88.00 97 HIS A CA 1
ATOM 742 C C . HIS A 1 97 ? -2.570 -9.014 -11.685 1.00 88.00 97 HIS A C 1
ATOM 744 O O . HIS A 1 97 ? -3.398 -9.343 -10.846 1.00 88.00 97 HIS A O 1
ATOM 750 N N . GLU A 1 98 ? -2.567 -9.551 -12.909 1.00 90.94 98 GLU A N 1
ATOM 751 C CA . GLU A 1 98 ? -3.474 -10.633 -13.326 1.00 90.94 98 GLU A CA 1
ATOM 752 C C . GLU A 1 98 ? -2.861 -12.019 -13.085 1.00 90.94 98 GLU A C 1
ATOM 754 O O . GLU A 1 98 ? -3.570 -13.002 -12.871 1.00 90.94 98 GLU A O 1
ATOM 759 N N . LYS A 1 99 ? -1.528 -12.118 -13.156 1.00 92.12 99 LYS A N 1
ATOM 760 C CA . LYS A 1 99 ? -0.771 -13.373 -13.041 1.00 92.12 99 LYS A CA 1
ATOM 761 C C . LYS A 1 99 ? 0.395 -13.198 -12.062 1.00 92.12 99 LYS A C 1
ATOM 763 O O . LYS A 1 99 ? 1.520 -12.970 -12.506 1.00 92.12 99 LYS A O 1
ATOM 768 N N . PRO A 1 100 ? 0.171 -13.362 -10.747 1.00 89.88 100 PRO A N 1
ATOM 769 C CA . PRO A 1 100 ? 1.152 -13.028 -9.707 1.00 89.88 100 PRO A CA 1
ATOM 770 C C . PRO A 1 100 ? 2.495 -13.765 -9.809 1.00 89.88 100 PRO A C 1
ATOM 772 O O . PRO A 1 100 ? 3.515 -13.271 -9.339 1.00 89.88 100 PRO A O 1
ATOM 775 N N . TRP A 1 101 ? 2.513 -14.946 -10.431 1.00 89.19 101 TRP A N 1
ATOM 776 C CA . TRP A 1 101 ? 3.726 -15.742 -10.653 1.00 89.19 101 TRP A CA 1
ATOM 777 C C . TRP A 1 101 ? 4.560 -15.282 -11.860 1.00 89.19 101 TRP A C 1
ATOM 779 O O . TRP A 1 101 ? 5.601 -15.873 -12.141 1.00 89.19 101 TRP A O 1
ATOM 789 N N . ILE A 1 102 ? 4.109 -14.265 -12.600 1.00 89.75 102 ILE A N 1
ATOM 790 C CA . ILE A 1 102 ? 4.813 -13.705 -13.755 1.00 89.75 102 ILE A CA 1
ATOM 791 C C . ILE A 1 102 ? 5.457 -12.376 -13.364 1.00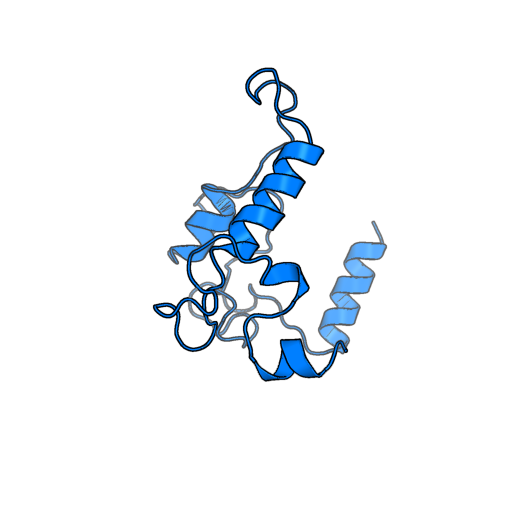 89.75 102 ILE A C 1
ATOM 793 O O . ILE A 1 102 ? 4.789 -11.464 -12.872 1.00 89.75 102 ILE A O 1
ATOM 797 N N . ASN A 1 103 ? 6.754 -12.259 -13.648 1.00 88.94 103 ASN A N 1
ATOM 798 C CA . ASN A 1 103 ? 7.482 -10.998 -13.607 1.00 88.94 103 ASN A CA 1
ATOM 799 C C . ASN A 1 103 ? 7.471 -10.353 -15.003 1.00 88.94 103 ASN A C 1
ATOM 801 O O . ASN A 1 103 ? 7.846 -10.999 -15.980 1.00 88.94 103 ASN A O 1
ATOM 805 N N . ASN A 1 104 ? 7.029 -9.098 -15.101 1.00 87.06 104 ASN A N 1
ATOM 806 C CA . ASN A 1 104 ? 6.960 -8.350 -16.359 1.00 87.06 104 ASN A CA 1
ATOM 807 C C . ASN A 1 104 ? 8.311 -7.734 -16.765 1.00 87.06 104 ASN A C 1
ATOM 809 O O . ASN A 1 104 ? 8.432 -7.238 -17.885 1.00 87.06 104 ASN A O 1
ATOM 813 N N . THR A 1 105 ? 9.303 -7.679 -15.875 1.00 85.44 105 THR A N 1
ATOM 814 C CA . THR A 1 105 ? 10.667 -7.219 -16.195 1.00 85.44 105 THR A CA 1
ATOM 815 C C . THR A 1 105 ? 11.542 -8.393 -16.632 1.00 85.44 105 THR A C 1
ATOM 817 O O . THR A 1 105 ? 11.192 -9.567 -16.489 1.00 85.44 105 THR A O 1
ATOM 820 N N . THR A 1 106 ? 12.739 -8.090 -17.129 1.00 84.06 106 THR A N 1
ATOM 821 C CA . THR A 1 106 ? 13.737 -9.096 -17.522 1.00 84.06 106 THR A CA 1
ATOM 822 C C . THR A 1 106 ? 14.403 -9.795 -16.329 1.00 84.06 106 THR A C 1
ATOM 824 O O . THR A 1 106 ? 15.270 -10.644 -16.523 1.00 84.06 106 THR A O 1
ATOM 827 N N . SER A 1 107 ? 13.992 -9.478 -15.090 1.00 84.75 107 SER A N 1
ATOM 828 C CA . SER A 1 107 ? 14.642 -9.912 -13.839 1.00 84.75 107 SER A CA 1
ATOM 829 C C . SER A 1 107 ? 16.114 -9.486 -13.724 1.00 84.75 107 SER A C 1
ATOM 831 O O . SER A 1 107 ? 16.853 -10.006 -12.888 1.00 84.75 107 SER A O 1
ATOM 833 N N . TYR A 1 108 ? 16.542 -8.531 -14.552 1.00 84.31 108 TYR A N 1
ATOM 834 C CA . TYR A 1 108 ? 17.884 -7.969 -14.579 1.00 84.31 108 TYR A CA 1
ATOM 835 C C . TYR A 1 108 ? 17.813 -6.441 -14.550 1.00 84.31 108 TYR A C 1
ATOM 837 O O . TYR A 1 108 ? 16.751 -5.858 -14.740 1.00 84.31 108 TYR A O 1
ATOM 845 N N . PHE A 1 109 ? 18.951 -5.795 -14.302 1.00 85.62 109 PHE A N 1
ATOM 846 C CA . PHE A 1 109 ? 19.054 -4.342 -14.354 1.00 85.62 109 PHE A CA 1
ATOM 847 C C . PHE A 1 109 ? 19.174 -3.871 -15.809 1.00 85.62 109 PHE A C 1
ATOM 849 O O . PHE A 1 109 ? 20.246 -3.961 -16.413 1.00 85.62 109 PHE A O 1
ATOM 856 N N . ASP A 1 110 ? 18.072 -3.404 -16.385 1.00 84.81 110 ASP A N 1
ATOM 857 C CA . ASP A 1 110 ? 17.951 -3.035 -17.801 1.00 84.81 110 ASP A CA 1
ATOM 858 C C . ASP A 1 110 ? 17.342 -1.640 -18.020 1.00 84.81 110 ASP A C 1
ATOM 860 O O . ASP A 1 110 ? 17.140 -1.217 -19.162 1.00 84.81 110 ASP A O 1
ATOM 864 N N . LEU A 1 111 ? 17.112 -0.883 -16.940 1.00 84.44 111 LEU A N 1
ATOM 865 C CA . LEU A 1 111 ? 16.478 0.435 -16.971 1.00 84.44 111 LEU A CA 1
ATOM 866 C C . LEU A 1 111 ? 15.051 0.384 -17.542 1.00 84.44 111 LEU A C 1
ATOM 868 O O . LEU A 1 111 ? 14.580 1.371 -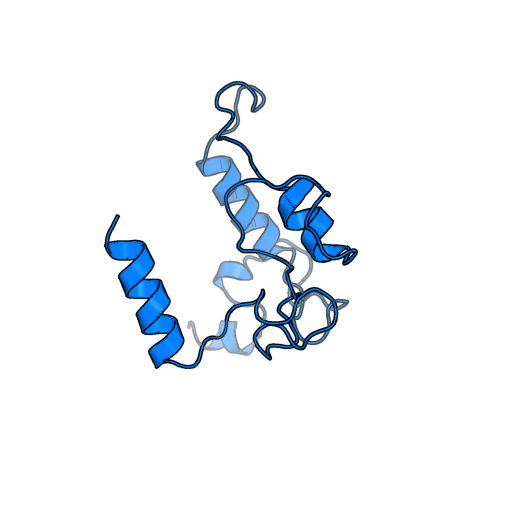18.131 1.00 84.44 111 LEU A O 1
ATOM 872 N N . SER A 1 112 ? 14.362 -0.743 -17.374 1.00 80.94 112 SER A N 1
ATOM 873 C CA . SER A 1 112 ? 12.958 -0.958 -17.722 1.00 80.94 112 SER A CA 1
ATOM 874 C C . SER A 1 112 ? 12.025 0.062 -17.065 1.00 80.94 112 SER A C 1
ATOM 876 O O . SER A 1 112 ? 11.103 0.554 -17.717 1.00 80.94 112 SER A O 1
ATOM 878 N N . THR A 1 113 ? 12.344 0.540 -15.858 1.00 81.31 113 THR A N 1
ATOM 879 C CA . THR A 1 113 ? 11.594 1.633 -15.201 1.00 81.31 113 THR A CA 1
ATOM 880 C C . THR A 1 113 ? 11.589 2.923 -16.037 1.00 81.31 113 THR A C 1
ATOM 882 O O . THR A 1 113 ? 10.632 3.699 -16.006 1.00 81.31 113 THR A O 1
ATOM 885 N N . ARG A 1 114 ? 12.655 3.182 -16.810 1.00 83.50 114 ARG A N 1
ATOM 886 C CA . ARG A 1 114 ? 12.773 4.372 -17.670 1.00 83.50 114 ARG A CA 1
ATOM 887 C C . ARG A 1 114 ? 12.236 4.123 -19.078 1.00 83.50 114 ARG A C 1
ATOM 889 O O . ARG A 1 114 ? 11.547 4.987 -19.625 1.00 83.50 114 ARG A O 1
ATOM 896 N N . HIS A 1 115 ? 12.608 3.001 -19.687 1.00 82.50 115 HIS A N 1
ATOM 897 C CA . HIS A 1 115 ? 12.389 2.753 -21.116 1.00 82.50 115 HIS A CA 1
ATOM 898 C C . HIS A 1 115 ? 11.145 1.905 -21.410 1.00 82.50 115 HIS A C 1
ATOM 900 O O . HIS A 1 115 ? 10.662 1.898 -22.542 1.00 82.50 115 HIS A O 1
ATOM 906 N N . GLY A 1 116 ? 10.577 1.273 -20.385 1.00 78.44 116 GLY A N 1
ATOM 907 C CA . GLY A 1 116 ? 9.480 0.325 -20.498 1.00 78.44 116 GLY A CA 1
ATOM 908 C C . GLY A 1 116 ? 9.958 -1.072 -20.890 1.00 78.44 116 GLY A C 1
ATOM 909 O O . GLY A 1 116 ? 10.971 -1.248 -21.559 1.00 78.44 116 GLY A O 1
ATOM 910 N N . ASN A 1 117 ? 9.182 -2.072 -20.484 1.00 79.00 117 ASN A N 1
ATOM 911 C CA . ASN A 1 117 ? 9.531 -3.489 -20.624 1.00 79.00 117 ASN A CA 1
ATOM 912 C C . ASN A 1 117 ? 9.020 -4.074 -21.954 1.00 79.00 117 ASN A C 1
ATOM 914 O O . ASN A 1 117 ? 9.289 -5.224 -22.286 1.00 79.00 117 ASN A O 1
ATOM 918 N N . ALA A 1 118 ? 8.247 -3.290 -22.713 1.00 77.06 118 ALA A N 1
ATOM 919 C CA . ALA A 1 118 ? 7.669 -3.685 -23.988 1.00 77.06 118 ALA A CA 1
ATOM 920 C C . ALA A 1 118 ? 8.417 -3.034 -25.156 1.00 77.06 118 ALA A C 1
ATOM 922 O O . ALA A 1 118 ? 8.705 -1.837 -25.151 1.00 77.06 118 ALA A O 1
ATOM 923 N N . ILE A 1 119 ? 8.630 -3.812 -26.217 1.00 68.06 119 ILE A N 1
ATOM 924 C CA . ILE A 1 119 ? 9.204 -3.363 -27.496 1.00 68.06 119 ILE A CA 1
ATOM 925 C C . ILE A 1 119 ? 8.462 -2.161 -28.105 1.00 68.06 119 ILE A C 1
ATOM 927 O O . ILE A 1 119 ? 9.096 -1.308 -28.721 1.00 68.06 119 ILE A O 1
ATOM 931 N N . SER A 1 120 ? 7.152 -2.035 -27.872 1.00 63.72 120 SER A N 1
ATOM 932 C CA . SER A 1 120 ? 6.354 -0.868 -28.278 1.00 63.72 120 SER A CA 1
ATOM 933 C C . SER A 1 120 ? 6.730 0.419 -27.527 1.00 63.72 120 SER A C 1
ATOM 935 O O . SER A 1 120 ? 6.697 1.508 -28.105 1.00 63.72 120 SER A O 1
ATOM 937 N N . GLY A 1 121 ? 7.136 0.307 -26.257 1.00 61.75 121 GLY A N 1
ATOM 938 C CA . GLY A 1 121 ? 7.597 1.427 -25.434 1.00 61.75 121 GLY A CA 1
ATOM 939 C C . GLY A 1 121 ? 8.954 1.973 -25.881 1.00 61.75 121 GLY A C 1
ATOM 940 O O . GLY A 1 121 ? 9.165 3.186 -25.856 1.00 61.75 121 GLY A O 1
ATOM 941 N N . LEU A 1 122 ? 9.831 1.096 -26.384 1.00 60.28 122 LEU A N 1
ATOM 942 C CA . LEU A 1 122 ? 11.150 1.458 -26.914 1.00 60.28 122 LEU A CA 1
ATOM 943 C C . LEU A 1 122 ? 11.068 2.206 -28.252 1.00 60.28 122 LEU A C 1
ATOM 945 O O . LEU A 1 122 ? 11.868 3.104 -28.509 1.00 60.28 122 LEU A O 1
ATOM 949 N N . THR A 1 123 ? 10.099 1.864 -29.104 1.00 61.22 123 THR A N 1
ATOM 950 C CA . THR A 1 123 ? 9.899 2.520 -30.407 1.00 61.22 123 THR A CA 1
ATOM 951 C C . THR A 1 123 ? 9.141 3.841 -30.312 1.00 61.22 123 THR A C 1
ATOM 953 O O . THR A 1 123 ? 9.336 4.701 -31.160 1.00 61.22 123 THR A O 1
ATOM 956 N N . SER A 1 124 ? 8.300 4.026 -29.288 1.00 61.53 124 SER A N 1
ATOM 957 C CA . SER A 1 124 ? 7.478 5.236 -29.123 1.00 61.53 124 SER A CA 1
ATOM 958 C C . SER A 1 124 ? 8.228 6.434 -28.525 1.00 61.53 124 SER A C 1
ATOM 960 O O . SER A 1 124 ? 7.679 7.534 -28.507 1.00 61.53 124 SER A O 1
ATOM 962 N N . ARG A 1 125 ? 9.440 6.240 -27.991 1.00 59.06 125 ARG A N 1
ATOM 963 C CA . ARG A 1 125 ? 10.246 7.303 -27.360 1.00 59.06 125 ARG A CA 1
ATOM 964 C C . ARG A 1 125 ? 11.437 7.763 -28.212 1.00 59.06 125 ARG A C 1
ATOM 966 O O . ARG A 1 125 ? 12.357 8.371 -27.669 1.00 59.06 125 ARG A O 1
ATOM 973 N N . ARG A 1 126 ? 11.436 7.446 -29.510 1.00 51.03 126 ARG A N 1
ATOM 974 C CA . ARG A 1 126 ? 12.428 7.927 -30.477 1.00 51.03 126 ARG A CA 1
ATOM 975 C C . ARG A 1 126 ? 11.839 9.030 -31.347 1.00 51.03 126 ARG A C 1
ATOM 977 O O . ARG A 1 126 ? 10.646 8.908 -31.692 1.00 51.03 126 ARG A O 1
#